Protein AF-A0A0U0WGK2-F1 (afdb_monomer_lite)

Organism: NCBI:txid1236609

Secondary structure (DSSP, 8-state):
-PPPPHHHHHHHHHHT--TT---HHHHHHHHHHHGGG--HHHHHHTTTT-HHHHHHHHHHHHTT---

pLDDT: mean 93.97, std 5.69, range [68.44, 98.25]

Sequence (67 aa):
MPVLPPTMVLIQKLRSLGKHHCDFARLLPAVRAIRERLDWERIRSETADNDYAFAFLVLAERLGLTD

Foldseek 3Di:
DDDDQPQVVVLVLLQPDDPVRQDLVVVQVVLQVCLVSYDLVCSCVSNVVPPSSVVSNVVCVVVVSHD

Radius of gyration: 11.28 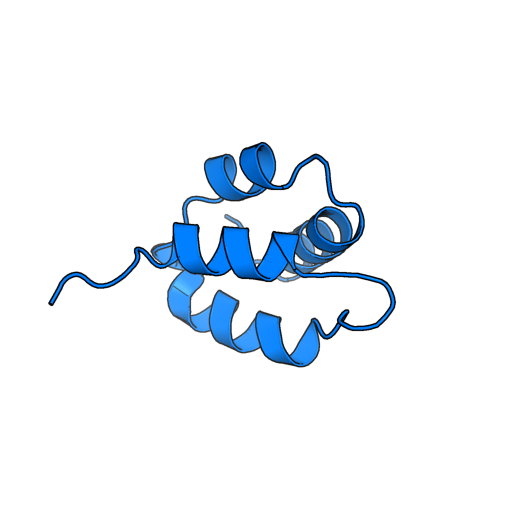Å; chains: 1; bounding box: 25×35×25 Å

Structure (mmCIF, N/CA/C/O backbone):
data_AF-A0A0U0WGK2-F1
#
_entry.id   AF-A0A0U0WGK2-F1
#
loop_
_atom_site.group_PDB
_atom_site.id
_atom_site.type_symbol
_atom_site.label_atom_id
_atom_site.label_alt_id
_atom_site.label_comp_id
_atom_site.label_asym_id
_atom_site.label_entity_id
_atom_site.label_seq_id
_atom_site.pdbx_PDB_ins_code
_atom_site.Cartn_x
_atom_site.Cartn_y
_atom_site.Cartn_z
_atom_site.occupancy
_atom_site.B_iso_or_equiv
_atom_site.auth_seq_id
_atom_site.auth_comp_id
_atom_site.auth_asym_id
_atom_site.auth_atom_id
_atom_site.pdbx_PDB_model_num
ATOM 1 N N . MET A 1 1 ? -1.659 23.369 12.569 1.00 68.44 1 MET A N 1
ATOM 2 C CA . MET A 1 1 ? -1.006 22.890 11.330 1.00 68.44 1 MET A CA 1
ATOM 3 C C . MET A 1 1 ? -1.682 21.583 10.922 1.00 68.44 1 MET A C 1
ATOM 5 O O . MET A 1 1 ? -1.730 20.703 11.775 1.00 68.44 1 MET A O 1
ATOM 9 N N . PRO A 1 2 ? -2.274 21.451 9.722 1.00 81.25 2 PRO A N 1
ATOM 10 C CA . PRO A 1 2 ? -2.923 20.206 9.306 1.00 81.25 2 PRO A CA 1
ATOM 11 C C . PRO A 1 2 ? -1.875 19.135 8.969 1.00 81.25 2 PRO A C 1
ATOM 13 O O . PRO A 1 2 ? -0.908 19.415 8.263 1.00 81.25 2 PRO A O 1
ATOM 16 N N . VAL A 1 3 ? -2.060 17.917 9.483 1.00 87.19 3 VAL A N 1
ATOM 17 C CA . VAL A 1 3 ? -1.224 16.751 9.155 1.00 87.19 3 VAL A CA 1
ATOM 18 C C . VAL A 1 3 ? -1.923 15.892 8.107 1.00 87.19 3 VAL A C 1
ATOM 20 O O . VAL A 1 3 ? -3.146 15.751 8.132 1.00 87.19 3 VAL A O 1
ATOM 23 N N . LEU A 1 4 ? -1.156 15.320 7.177 1.00 91.81 4 LEU A N 1
ATOM 24 C CA . LEU A 1 4 ? -1.714 14.428 6.163 1.00 91.81 4 LEU A CA 1
ATOM 25 C C . LEU A 1 4 ? -2.178 13.104 6.794 1.00 91.81 4 LEU A C 1
ATOM 27 O O . LEU A 1 4 ? -1.458 12.546 7.628 1.00 91.81 4 LEU A O 1
ATOM 31 N N . PRO A 1 5 ? -3.337 12.560 6.377 1.00 95.06 5 PRO A N 1
ATOM 32 C CA . PRO A 1 5 ? -3.784 11.246 6.820 1.00 95.06 5 PRO A CA 1
ATOM 33 C C . P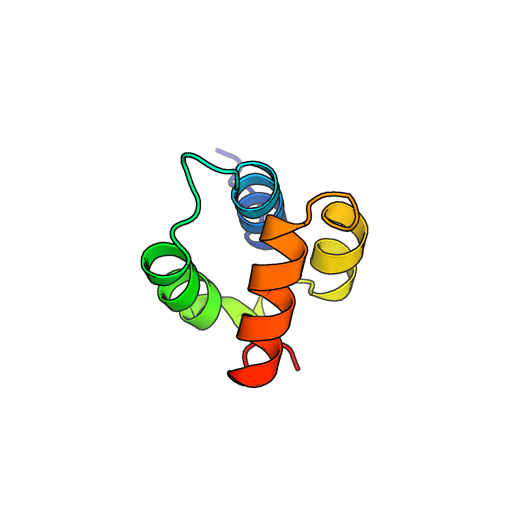RO A 1 5 ? -2.786 10.137 6.433 1.00 95.06 5 PRO A C 1
ATOM 35 O O . PRO A 1 5 ? -2.252 10.176 5.320 1.00 95.06 5 PRO A O 1
ATOM 38 N N . PRO A 1 6 ? -2.582 9.107 7.278 1.00 95.25 6 PRO A N 1
ATOM 39 C CA . PRO A 1 6 ? -1.642 8.014 7.006 1.00 95.25 6 PRO A CA 1
ATOM 40 C C . PRO A 1 6 ? -1.872 7.306 5.663 1.00 95.25 6 PRO A C 1
ATOM 42 O O . PRO A 1 6 ? -0.916 7.085 4.921 1.00 95.25 6 PRO A O 1
ATOM 45 N N . THR A 1 7 ? -3.132 7.032 5.305 1.00 96.75 7 THR A N 1
ATOM 46 C CA . THR A 1 7 ? -3.506 6.453 4.003 1.00 96.75 7 THR A CA 1
ATOM 47 C C . THR A 1 7 ? -2.999 7.295 2.836 1.00 96.75 7 THR A C 1
ATOM 49 O O . THR A 1 7 ? -2.394 6.766 1.908 1.00 96.75 7 THR A O 1
ATOM 52 N N . MET A 1 8 ? -3.186 8.618 2.899 1.00 96.88 8 MET A N 1
ATOM 53 C CA . MET A 1 8 ? -2.740 9.527 1.841 1.00 96.88 8 MET A CA 1
ATOM 54 C C . MET A 1 8 ? -1.214 9.524 1.726 1.00 96.88 8 MET A C 1
ATOM 56 O O . MET A 1 8 ? -0.672 9.474 0.625 1.00 96.88 8 MET A O 1
ATOM 60 N N . VAL A 1 9 ? -0.512 9.530 2.864 1.00 96.25 9 VAL A N 1
ATOM 61 C CA . VAL A 1 9 ? 0.954 9.444 2.887 1.00 96.25 9 VAL A CA 1
ATOM 62 C C . VAL A 1 9 ? 1.430 8.150 2.225 1.00 96.25 9 VAL A C 1
ATOM 64 O O . VAL A 1 9 ? 2.356 8.193 1.415 1.00 96.25 9 VAL A O 1
ATOM 67 N N . LEU A 1 10 ? 0.792 7.013 2.517 1.00 96.56 10 LEU A N 1
ATOM 68 C CA . LEU A 1 10 ? 1.167 5.737 1.917 1.00 96.56 10 LEU A CA 1
ATOM 69 C C . LEU A 1 10 ? 0.874 5.690 0.412 1.00 96.56 10 LEU A C 1
ATOM 71 O O . LEU A 1 10 ? 1.750 5.272 -0.338 1.00 96.56 10 LEU A O 1
ATOM 75 N N . ILE A 1 11 ? -0.284 6.178 -0.047 1.00 97.62 11 ILE A N 1
ATOM 76 C CA . ILE A 1 11 ? -0.609 6.268 -1.484 1.00 97.62 11 ILE A CA 1
ATOM 77 C C . ILE A 1 11 ? 0.473 7.053 -2.227 1.00 97.62 11 ILE A C 1
ATOM 79 O O . ILE A 1 11 ? 1.008 6.583 -3.230 1.00 97.62 11 ILE A O 1
ATOM 83 N N . GLN A 1 12 ? 0.859 8.219 -1.705 1.00 96.25 12 GLN A N 1
ATOM 84 C CA . GLN A 1 12 ? 1.900 9.049 -2.315 1.00 96.25 12 GLN A CA 1
ATOM 85 C C . GLN A 1 12 ? 3.264 8.343 -2.327 1.00 96.25 12 GLN A C 1
ATOM 87 O O . GLN A 1 12 ? 3.987 8.402 -3.322 1.00 96.25 12 GLN A O 1
ATOM 92 N N . LYS A 1 13 ? 3.613 7.622 -1.254 1.00 95.62 13 LYS A N 1
ATOM 93 C CA . LYS A 1 13 ? 4.842 6.817 -1.207 1.00 95.62 13 LYS A CA 1
ATOM 94 C C . LYS A 1 13 ? 4.825 5.686 -2.232 1.00 95.62 13 LYS A C 1
ATOM 96 O O . LYS A 1 13 ? 5.814 5.525 -2.942 1.00 95.62 13 LYS A O 1
ATOM 101 N N . LEU A 1 14 ? 3.726 4.948 -2.347 1.00 96.69 14 LEU A N 1
ATOM 102 C CA . LEU A 1 14 ? 3.594 3.861 -3.314 1.00 96.69 14 LEU A CA 1
ATOM 103 C C . LEU A 1 14 ? 3.630 4.377 -4.756 1.00 96.69 14 LEU A C 1
ATOM 105 O O . LEU A 1 14 ? 4.341 3.812 -5.579 1.00 96.69 14 LEU A O 1
ATOM 109 N N . ARG A 1 15 ? 2.971 5.505 -5.048 1.00 95.94 15 ARG A N 1
ATOM 110 C CA . ARG A 1 15 ? 3.039 6.157 -6.367 1.00 95.94 15 ARG A CA 1
ATOM 111 C C . ARG A 1 15 ? 4.443 6.638 -6.736 1.00 95.94 15 ARG A C 1
ATOM 113 O O . ARG A 1 15 ? 4.750 6.721 -7.918 1.00 95.94 15 ARG A O 1
ATOM 120 N N . SER A 1 16 ? 5.290 6.934 -5.748 1.00 95.25 16 SER A N 1
ATOM 121 C CA . SER A 1 16 ? 6.689 7.326 -5.977 1.00 95.25 16 SER A CA 1
ATOM 122 C C . SER A 1 16 ? 7.638 6.153 -6.255 1.00 95.25 16 SER A C 1
ATOM 124 O O . SER A 1 16 ? 8.798 6.381 -6.603 1.00 95.25 16 SER A O 1
ATOM 126 N N . LEU A 1 17 ? 7.174 4.908 -6.095 1.00 95.50 17 LEU A N 1
ATOM 127 C CA . LEU A 1 17 ? 7.980 3.729 -6.388 1.00 95.50 17 LEU A CA 1
ATOM 128 C C . LEU A 1 17 ? 8.256 3.622 -7.889 1.00 95.50 17 LEU A C 1
ATOM 130 O O . LEU A 1 17 ? 7.396 3.890 -8.727 1.00 95.50 17 LEU A O 1
ATOM 134 N N . GLY A 1 18 ? 9.467 3.181 -8.214 1.00 92.62 18 GLY A N 1
ATOM 135 C CA . GLY A 1 18 ? 9.920 2.999 -9.585 1.00 92.62 18 GLY A CA 1
ATOM 136 C C . GLY A 1 18 ? 11.278 2.311 -9.641 1.00 92.62 18 GLY A C 1
ATOM 137 O O . GLY A 1 18 ? 11.873 2.006 -8.607 1.00 92.62 18 GLY A O 1
ATOM 138 N N . LYS A 1 19 ? 11.819 2.133 -10.852 1.00 88.44 19 LYS A N 1
ATOM 139 C CA . LYS A 1 19 ? 13.093 1.433 -11.113 1.00 88.44 19 LYS A CA 1
ATOM 140 C C . LYS A 1 19 ? 14.255 1.874 -10.214 1.00 88.44 19 LYS A C 1
ATOM 142 O O . LYS A 1 19 ? 15.077 1.049 -9.833 1.00 88.44 19 LYS A O 1
ATOM 147 N N . HIS A 1 20 ? 14.324 3.161 -9.883 1.00 87.00 20 HIS A N 1
ATOM 148 C CA . HIS A 1 20 ? 15.40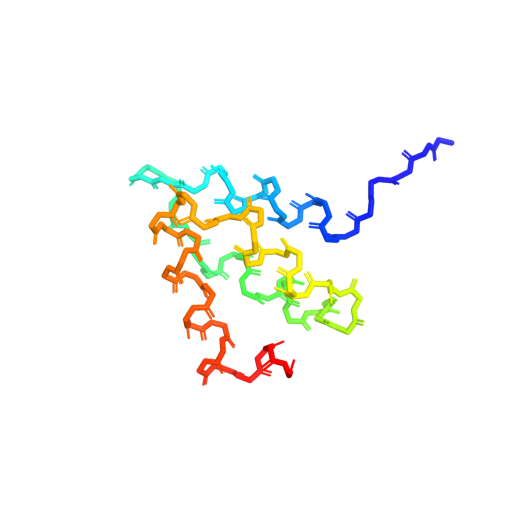7 3.739 -9.080 1.00 87.00 20 HIS A CA 1
ATOM 149 C C . HIS A 1 20 ? 15.084 3.840 -7.582 1.00 87.00 20 HIS A C 1
ATOM 151 O O . HIS A 1 20 ? 15.983 4.050 -6.772 1.00 87.00 20 HIS A O 1
ATOM 157 N N . HIS A 1 21 ? 13.815 3.680 -7.205 1.00 80.75 21 HIS A N 1
ATOM 158 C CA . HIS A 1 21 ? 13.317 3.936 -5.855 1.00 80.75 21 HIS A CA 1
ATOM 159 C C . HIS A 1 21 ? 12.331 2.846 -5.420 1.00 80.75 21 HIS A C 1
ATOM 161 O O . HIS A 1 21 ? 11.215 3.134 -5.004 1.00 80.75 21 HIS A O 1
ATOM 167 N N . CYS A 1 22 ? 12.742 1.581 -5.527 1.00 89.06 22 CYS A N 1
ATOM 168 C CA . CYS A 1 22 ? 11.963 0.426 -5.084 1.00 89.06 22 CYS A CA 1
ATOM 169 C C . CYS A 1 22 ? 12.615 -0.219 -3.853 1.00 89.06 22 CYS A C 1
ATOM 171 O O . CYS A 1 22 ? 13.307 -1.229 -3.962 1.00 89.06 22 CYS A O 1
ATOM 173 N N . ASP A 1 23 ? 12.408 0.377 -2.676 1.00 90.88 23 ASP A N 1
ATOM 174 C CA . ASP A 1 23 ? 12.892 -0.168 -1.401 1.00 90.88 23 ASP A CA 1
ATOM 175 C C . ASP A 1 23 ? 11.715 -0.512 -0.477 1.00 90.88 23 ASP A C 1
ATOM 177 O O . ASP A 1 23 ? 11.218 0.313 0.296 1.00 90.88 23 ASP A O 1
ATOM 181 N N . PHE A 1 24 ? 11.259 -1.763 -0.569 1.00 93.56 24 PHE A N 1
ATOM 182 C CA . PHE A 1 24 ? 10.182 -2.278 0.278 1.00 93.56 24 PHE A CA 1
ATOM 183 C C . PHE A 1 24 ? 10.642 -2.519 1.715 1.00 93.56 24 PHE A C 1
ATOM 185 O O . PHE A 1 24 ? 9.829 -2.412 2.632 1.00 93.56 24 PHE A O 1
ATOM 192 N N . ALA A 1 25 ? 11.931 -2.790 1.937 1.00 92.81 25 ALA A N 1
ATOM 193 C CA . ALA A 1 25 ? 12.467 -3.045 3.271 1.00 92.81 25 ALA A CA 1
ATOM 194 C C . ALA A 1 25 ? 12.329 -1.813 4.178 1.00 92.81 25 ALA A C 1
ATOM 196 O O . ALA A 1 25 ? 12.092 -1.957 5.376 1.00 92.81 25 ALA A O 1
ATOM 197 N N . ARG A 1 26 ? 12.393 -0.602 3.610 1.00 90.88 26 ARG A N 1
ATOM 198 C CA . ARG A 1 26 ? 12.121 0.649 4.341 1.00 90.88 26 ARG A CA 1
ATOM 199 C C . ARG A 1 26 ? 10.635 0.923 4.568 1.00 90.88 26 ARG A C 1
ATOM 201 O O . ARG A 1 26 ? 10.279 1.540 5.569 1.00 90.88 26 ARG A O 1
ATOM 208 N N . LEU A 1 27 ? 9.770 0.495 3.650 1.00 93.81 27 LEU A N 1
ATOM 209 C CA . LEU A 1 27 ? 8.326 0.750 3.709 1.00 93.81 27 LEU A CA 1
ATOM 210 C C . LEU A 1 27 ? 7.589 -0.222 4.637 1.00 93.81 27 LEU A C 1
ATOM 212 O O . LEU A 1 27 ? 6.728 0.201 5.407 1.00 93.81 27 LEU A O 1
ATOM 216 N N . LEU A 1 28 ? 7.937 -1.510 4.601 1.00 95.25 28 LEU A N 1
ATOM 217 C CA . LEU A 1 28 ? 7.226 -2.568 5.326 1.00 95.25 28 LEU A CA 1
ATOM 218 C 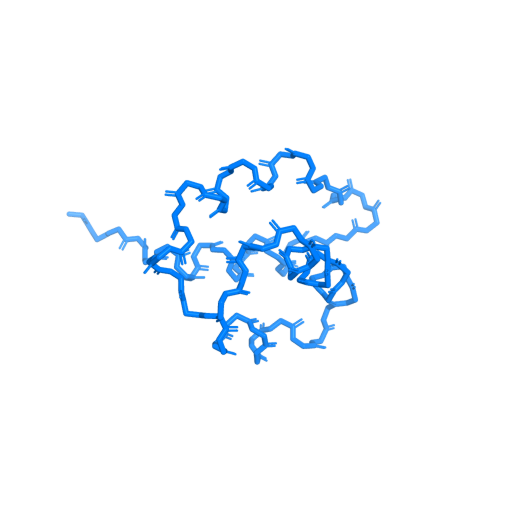C . LEU A 1 28 ? 7.144 -2.341 6.848 1.00 95.25 28 LEU A C 1
ATOM 220 O O . LEU A 1 28 ? 6.050 -2.505 7.391 1.00 95.25 28 LEU A O 1
ATOM 224 N N . PRO A 1 29 ? 8.215 -1.934 7.564 1.00 95.31 29 PRO A N 1
ATOM 225 C CA . PRO A 1 29 ? 8.126 -1.674 9.001 1.00 95.31 29 PRO A CA 1
ATOM 226 C C . PRO A 1 29 ? 7.179 -0.517 9.332 1.00 95.31 29 PRO A C 1
ATOM 228 O O . PRO A 1 29 ? 6.387 -0.617 10.268 1.00 95.31 29 PRO A O 1
ATOM 231 N N . ALA A 1 30 ? 7.222 0.559 8.537 1.00 93.88 30 ALA A N 1
ATOM 232 C CA . ALA A 1 30 ? 6.358 1.719 8.728 1.00 93.88 30 ALA A CA 1
ATOM 233 C C . ALA A 1 30 ? 4.886 1.359 8.500 1.00 93.88 30 ALA A C 1
ATOM 235 O O . ALA A 1 30 ? 4.040 1.701 9.320 1.00 93.88 30 ALA A O 1
ATOM 236 N N . VAL A 1 31 ? 4.592 0.616 7.429 1.00 96.12 31 VAL A N 1
ATOM 237 C CA . VAL A 1 31 ? 3.240 0.136 7.114 1.00 96.12 31 VAL A CA 1
ATOM 238 C C . VAL A 1 31 ? 2.722 -0.816 8.192 1.00 96.12 31 VAL A C 1
ATOM 240 O O . VAL A 1 31 ? 1.594 -0.652 8.648 1.00 96.12 31 VAL A O 1
ATOM 243 N N . ARG A 1 32 ? 3.553 -1.751 8.676 1.00 96.00 32 ARG A N 1
ATOM 244 C CA . ARG A 1 32 ? 3.190 -2.667 9.771 1.00 96.00 32 ARG A CA 1
ATOM 245 C C . ARG A 1 32 ? 2.755 -1.918 11.029 1.00 96.00 32 ARG A C 1
ATOM 247 O O . ARG A 1 32 ? 1.784 -2.323 11.657 1.00 96.00 32 ARG A O 1
ATOM 254 N N . ALA A 1 33 ? 3.443 -0.832 11.375 1.00 95.81 33 ALA A N 1
ATOM 255 C CA . ALA A 1 33 ? 3.146 -0.049 12.571 1.00 95.81 33 ALA A CA 1
ATOM 256 C C . ALA A 1 33 ? 1.803 0.703 12.507 1.00 95.81 33 ALA A C 1
ATOM 258 O O . ALA A 1 33 ? 1.260 1.060 13.548 1.00 95.81 33 ALA A O 1
ATOM 259 N N . ILE A 1 34 ? 1.271 0.964 11.307 1.00 95.25 34 ILE A N 1
ATOM 260 C CA . ILE A 1 34 ? 0.061 1.781 11.114 1.00 95.25 34 ILE A CA 1
ATOM 261 C C . ILE A 1 34 ? -1.074 1.044 10.399 1.00 95.25 34 ILE A C 1
ATOM 263 O O . ILE A 1 34 ? -2.063 1.688 10.062 1.00 95.25 34 ILE A O 1
ATOM 267 N N . ARG A 1 35 ? -0.954 -0.271 10.165 1.00 95.25 35 ARG A N 1
ATOM 268 C CA . ARG A 1 35 ? -1.866 -1.056 9.310 1.00 95.25 35 ARG A CA 1
ATOM 269 C C . ARG A 1 35 ? -3.352 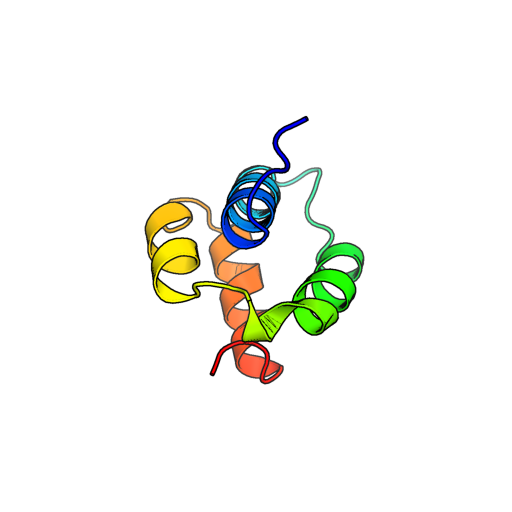-0.901 9.643 1.00 95.25 35 ARG A C 1
ATOM 271 O O . ARG A 1 35 ? -4.167 -0.844 8.737 1.00 95.25 35 ARG A O 1
ATOM 278 N N . GLU A 1 36 ? -3.686 -0.749 10.922 1.00 95.56 36 GLU A N 1
ATOM 279 C CA . GLU A 1 36 ? -5.068 -0.603 11.412 1.00 95.56 36 GLU A CA 1
ATOM 280 C C . GLU A 1 36 ? -5.679 0.771 11.088 1.00 95.56 36 GLU A C 1
ATOM 282 O O . GLU A 1 36 ? -6.883 0.971 11.197 1.00 95.56 36 GLU A O 1
ATOM 287 N N . ARG A 1 37 ? -4.847 1.744 10.700 1.00 95.19 37 ARG A N 1
ATOM 288 C CA . ARG A 1 37 ? -5.256 3.107 10.325 1.00 95.19 37 ARG A CA 1
ATOM 289 C C . ARG A 1 37 ? -5.276 3.309 8.810 1.00 95.19 37 ARG A C 1
ATOM 291 O O . ARG A 1 37 ? -5.500 4.435 8.362 1.00 95.19 37 ARG A O 1
ATOM 298 N N . LEU A 1 38 ? -4.954 2.268 8.043 1.00 96.62 38 LEU A N 1
ATOM 299 C CA . LEU A 1 38 ? -4.885 2.314 6.591 1.00 96.62 38 LEU A CA 1
ATOM 300 C C . LEU A 1 38 ? -6.205 1.855 5.986 1.00 96.62 38 LEU A C 1
ATOM 302 O O . LEU A 1 38 ? -6.795 0.868 6.407 1.00 96.62 38 LEU A O 1
ATOM 306 N N . ASP A 1 39 ? -6.626 2.569 4.952 1.00 97.06 39 ASP A N 1
ATOM 307 C CA . ASP A 1 39 ? -7.733 2.159 4.097 1.00 97.06 39 ASP A CA 1
ATOM 308 C C . ASP A 1 39 ? -7.152 1.418 2.889 1.00 97.06 39 ASP A C 1
ATOM 310 O O . ASP A 1 39 ? -6.656 2.023 1.932 1.00 97.06 39 ASP A O 1
ATOM 314 N N . TRP A 1 40 ? -7.138 0.090 2.986 1.00 96.62 40 TRP A N 1
ATOM 315 C CA . TRP A 1 40 ? -6.526 -0.796 1.998 1.00 96.62 40 TRP A CA 1
ATOM 316 C C . TRP A 1 40 ? -7.277 -0.839 0.669 1.00 96.62 40 TRP A C 1
ATOM 318 O O . TRP A 1 40 ? -6.650 -1.027 -0.374 1.00 96.62 40 TRP A O 1
ATOM 328 N N . GLU A 1 41 ? -8.599 -0.663 0.685 1.00 96.81 41 GLU A N 1
ATOM 329 C CA . GLU A 1 41 ? -9.409 -0.586 -0.533 1.00 96.81 41 GLU A CA 1
ATOM 330 C C . GLU A 1 41 ? -9.028 0.659 -1.333 1.00 96.81 41 GLU A C 1
ATOM 332 O O . GLU A 1 41 ? -8.681 0.571 -2.516 1.00 96.81 41 GLU A O 1
ATOM 337 N N . ARG A 1 42 ? -8.963 1.807 -0.655 1.00 97.56 42 ARG A N 1
ATOM 338 C CA . ARG A 1 42 ? -8.540 3.062 -1.266 1.00 97.56 42 ARG A CA 1
ATOM 339 C C . ARG A 1 42 ? -7.101 3.005 -1.764 1.00 97.56 42 ARG A C 1
ATOM 341 O O . ARG A 1 42 ? -6.835 3.464 -2.870 1.00 97.56 42 ARG A O 1
ATOM 348 N N . ILE A 1 43 ? -6.174 2.424 -0.995 1.00 97.75 43 ILE A N 1
ATOM 349 C CA . ILE A 1 43 ? -4.778 2.258 -1.433 1.00 97.75 43 ILE A CA 1
ATOM 350 C C . ILE A 1 43 ? -4.711 1.432 -2.719 1.00 97.75 43 ILE A C 1
ATOM 352 O O . ILE A 1 43 ? -4.014 1.832 -3.651 1.00 97.75 43 ILE A O 1
ATOM 356 N N . ARG A 1 44 ? -5.447 0.315 -2.793 1.00 97.06 44 ARG A N 1
ATOM 357 C CA . ARG A 1 44 ? -5.511 -0.530 -3.995 1.00 97.06 44 ARG A CA 1
ATOM 358 C C . ARG A 1 44 ? -6.055 0.243 -5.193 1.00 97.06 44 ARG A C 1
ATOM 360 O O . ARG A 1 44 ? -5.402 0.279 -6.232 1.00 97.06 44 ARG A O 1
ATOM 367 N N . SER A 1 45 ? -7.196 0.914 -5.040 1.00 97.88 45 SER A N 1
ATOM 368 C CA . SER A 1 45 ? -7.808 1.689 -6.125 1.00 97.88 45 SER A CA 1
ATOM 369 C C . SER A 1 45 ? -6.914 2.837 -6.598 1.00 97.88 45 SER A C 1
ATOM 371 O O . SER A 1 45 ? -6.760 3.049 -7.797 1.00 97.88 45 SER A O 1
ATOM 373 N N . GLU A 1 46 ? -6.315 3.585 -5.671 1.00 98.25 46 GLU A N 1
ATOM 374 C CA . GLU A 1 46 ? -5.494 4.754 -5.987 1.00 98.25 46 GLU A CA 1
ATOM 375 C C . GLU A 1 46 ? -4.055 4.404 -6.371 1.00 98.25 46 GLU A C 1
ATOM 377 O O . GLU A 1 46 ? -3.267 5.318 -6.582 1.00 98.25 46 GLU A O 1
ATOM 382 N N . THR A 1 47 ? -3.664 3.135 -6.460 1.00 97.75 47 THR A N 1
ATOM 383 C CA . THR A 1 47 ? -2.319 2.747 -6.927 1.00 97.75 47 THR A CA 1
ATOM 384 C C . THR A 1 47 ? -2.343 1.657 -7.996 1.00 97.75 47 THR A C 1
ATOM 386 O O . THR A 1 47 ? -1.291 1.136 -8.363 1.00 97.75 47 THR A O 1
ATOM 389 N N . ALA A 1 48 ? -3.529 1.348 -8.531 1.00 96.62 48 ALA A N 1
ATOM 390 C CA . ALA A 1 48 ? -3.754 0.287 -9.510 1.00 96.62 48 ALA A CA 1
ATOM 391 C C . ALA A 1 48 ? -2.953 0.454 -10.816 1.00 96.62 48 ALA A C 1
ATOM 393 O O . ALA A 1 48 ? -2.703 -0.525 -11.509 1.00 96.62 48 ALA A O 1
ATOM 394 N N . ASP A 1 49 ? -2.543 1.680 -11.143 1.00 96.44 49 ASP A N 1
ATOM 395 C CA . ASP A 1 49 ? -1.755 2.038 -12.324 1.00 96.44 49 ASP A CA 1
ATOM 396 C C . ASP A 1 49 ? -0.230 1.900 -12.134 1.00 96.44 49 ASP A C 1
ATOM 398 O O . ASP A 1 49 ? 0.527 2.199 -13.057 1.00 96.44 49 ASP A O 1
ATOM 402 N N . ASN A 1 50 ? 0.249 1.471 -10.957 1.00 96.44 50 ASN A N 1
ATOM 403 C CA . ASN A 1 50 ? 1.678 1.348 -10.657 1.00 96.44 50 ASN A CA 1
ATOM 404 C C . ASN A 1 50 ? 2.071 -0.101 -10.307 1.00 96.44 50 ASN A C 1
ATOM 406 O O . ASN A 1 50 ? 1.781 -0.597 -9.217 1.00 96.44 50 ASN A O 1
ATOM 410 N N . ASP A 1 51 ? 2.831 -0.748 -11.197 1.00 96.50 51 ASP A N 1
ATOM 411 C CA . ASP A 1 51 ? 3.281 -2.141 -11.037 1.00 96.50 51 ASP A CA 1
ATOM 412 C C . ASP A 1 51 ? 4.146 -2.377 -9.782 1.00 96.50 51 ASP A C 1
ATOM 414 O O . ASP A 1 51 ? 4.107 -3.453 -9.179 1.00 96.50 51 ASP A O 1
ATOM 418 N N . TYR A 1 52 ? 4.914 -1.376 -9.337 1.00 96.94 52 TYR A N 1
ATOM 419 C CA . TYR A 1 52 ? 5.704 -1.475 -8.105 1.00 96.94 52 TYR A CA 1
ATOM 420 C C . TYR A 1 52 ? 4.816 -1.404 -6.862 1.00 96.94 52 TYR A C 1
ATOM 422 O O . TYR A 1 52 ? 5.058 -2.124 -5.891 1.00 96.94 52 TYR A O 1
ATOM 430 N N . ALA A 1 53 ? 3.784 -0.558 -6.889 1.00 97.06 53 ALA A N 1
ATOM 431 C CA . ALA A 1 53 ? 2.784 -0.511 -5.830 1.00 97.06 53 ALA A CA 1
ATOM 432 C C . ALA A 1 53 ? 2.007 -1.831 -5.762 1.00 97.06 53 ALA A C 1
ATOM 434 O O . ALA A 1 53 ? 1.848 -2.386 -4.676 1.00 97.06 53 ALA A O 1
ATOM 435 N N . PHE A 1 54 ? 1.623 -2.385 -6.914 1.00 96.81 54 PHE A N 1
ATOM 436 C CA . PHE A 1 54 ? 1.017 -3.710 -7.000 1.00 96.81 54 PHE A CA 1
ATOM 437 C C . PHE A 1 54 ? 1.909 -4.787 -6.360 1.00 96.81 54 PHE A C 1
ATOM 439 O O . PHE A 1 54 ? 1.461 -5.513 -5.472 1.00 96.81 54 PHE A O 1
ATOM 446 N N . ALA A 1 55 ? 3.193 -4.845 -6.731 1.00 96.81 55 ALA A N 1
ATOM 447 C CA . ALA A 1 55 ? 4.141 -5.799 -6.154 1.00 96.81 55 ALA A CA 1
ATOM 448 C C . ALA A 1 55 ? 4.290 -5.643 -4.629 1.00 96.81 55 ALA A C 1
ATOM 450 O O . ALA A 1 55 ? 4.355 -6.642 -3.906 1.00 96.81 55 ALA A O 1
ATOM 451 N N . PHE A 1 56 ? 4.308 -4.403 -4.125 1.00 97.19 56 PHE A N 1
ATOM 452 C CA . PHE A 1 56 ? 4.323 -4.134 -2.688 1.00 97.19 56 PHE A CA 1
ATOM 453 C C . PHE A 1 56 ? 3.065 -4.669 -1.995 1.00 97.19 56 PHE A C 1
ATOM 455 O O . PHE A 1 56 ? 3.175 -5.312 -0.953 1.00 97.19 56 PHE A O 1
ATOM 462 N N . LEU A 1 57 ? 1.882 -4.419 -2.561 1.00 96.94 57 LEU A N 1
ATOM 463 C CA . LEU A 1 57 ? 0.605 -4.825 -1.970 1.00 96.94 57 LEU A CA 1
ATOM 464 C C . LEU A 1 57 ? 0.450 -6.348 -1.931 1.00 96.94 57 LEU A C 1
ATOM 466 O O . LEU A 1 57 ? 0.043 -6.877 -0.901 1.00 96.94 57 LEU A O 1
ATOM 470 N N . VAL A 1 58 ? 0.883 -7.058 -2.979 1.00 97.00 58 VAL A N 1
ATOM 471 C CA . VAL A 1 58 ? 0.936 -8.532 -2.984 1.00 97.00 58 VAL A CA 1
ATOM 472 C C . VAL A 1 58 ? 1.839 -9.060 -1.866 1.00 97.00 58 VAL A C 1
ATOM 474 O O . VAL A 1 58 ? 1.494 -10.017 -1.171 1.00 97.00 58 VAL A O 1
ATOM 477 N N . LEU A 1 59 ? 3.011 -8.449 -1.669 1.00 96.81 59 LEU A N 1
ATOM 478 C CA . LEU A 1 59 ? 3.906 -8.837 -0.581 1.00 96.81 59 LEU A CA 1
ATOM 479 C C . LEU A 1 59 ? 3.295 -8.520 0.792 1.00 96.81 59 LEU A C 1
ATOM 481 O O . LEU A 1 59 ? 3.379 -9.344 1.699 1.00 96.81 59 LEU A O 1
ATOM 485 N N . ALA A 1 60 ? 2.679 -7.348 0.948 1.00 96.50 60 ALA A N 1
ATOM 486 C CA . ALA A 1 60 ? 2.034 -6.928 2.187 1.00 96.50 60 ALA A CA 1
ATOM 487 C C . ALA A 1 60 ? 0.902 -7.886 2.593 1.00 96.50 60 ALA A C 1
ATOM 489 O O . ALA A 1 60 ? 0.825 -8.274 3.760 1.00 96.50 60 ALA A O 1
ATOM 490 N N . GLU A 1 61 ? 0.091 -8.328 1.634 1.00 96.12 61 GLU A N 1
ATOM 491 C CA . GLU A 1 61 ? -0.958 -9.331 1.833 1.00 96.12 61 GLU A CA 1
ATOM 492 C C . GLU A 1 61 ? -0.380 -10.673 2.297 1.00 96.12 61 GLU A C 1
ATOM 494 O O . GLU A 1 61 ? -0.767 -11.191 3.343 1.00 96.12 61 GLU A O 1
ATOM 499 N N . ARG A 1 62 ? 0.648 -11.192 1.609 1.00 96.81 62 ARG A N 1
ATOM 500 C CA . ARG A 1 62 ? 1.324 -12.445 2.007 1.00 96.81 62 ARG A CA 1
ATOM 501 C C . ARG A 1 62 ? 1.972 -12.390 3.391 1.00 96.81 62 ARG A C 1
ATOM 503 O O . ARG A 1 62 ? 2.205 -13.431 3.998 1.00 96.81 62 ARG A O 1
ATOM 510 N N . LEU A 1 63 ? 2.287 -11.192 3.879 1.00 95.88 63 LEU A N 1
ATOM 511 C CA . LEU A 1 63 ? 2.855 -10.954 5.206 1.00 95.88 63 LEU A CA 1
ATOM 512 C C . LEU A 1 63 ? 1.794 -10.679 6.289 1.00 95.88 63 LEU A C 1
ATOM 514 O O . LEU A 1 63 ? 2.176 -10.368 7.423 1.00 95.88 63 LEU A O 1
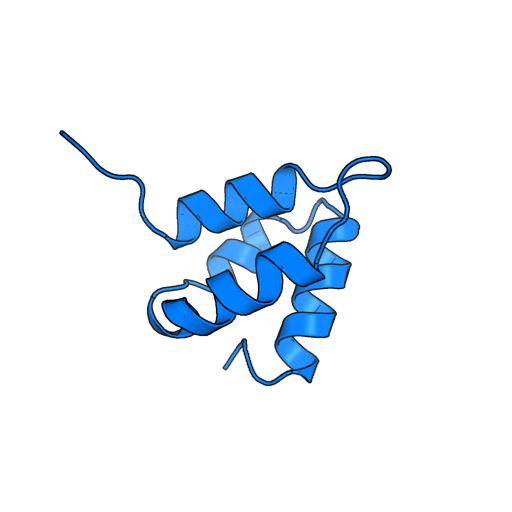ATOM 518 N N . GLY A 1 64 ? 0.498 -10.758 5.958 1.00 95.06 64 GLY A N 1
ATOM 519 C CA . GLY A 1 64 ? -0.608 -10.497 6.886 1.00 95.06 64 GLY A CA 1
ATOM 520 C C . GLY A 1 64 ? -0.679 -9.036 7.337 1.00 95.06 64 GLY A C 1
ATOM 521 O O . GLY A 1 64 ? -0.907 -8.747 8.515 1.00 95.06 64 GLY A O 1
ATOM 522 N N . LEU A 1 65 ? -0.356 -8.100 6.438 1.00 93.12 65 LEU A N 1
ATOM 523 C CA . LEU A 1 65 ? -0.488 -6.663 6.703 1.00 93.12 65 LEU A CA 1
ATOM 524 C C . LEU A 1 65 ? -1.837 -6.107 6.254 1.00 93.12 65 LEU A C 1
ATOM 526 O O . LEU A 1 65 ? -2.275 -5.112 6.826 1.00 93.12 65 LEU A O 1
ATOM 530 N N . THR A 1 66 ? -2.454 -6.730 5.253 1.00 87.00 66 THR A N 1
ATOM 531 C CA . THR A 1 66 ? -3.784 -6.382 4.756 1.00 87.00 66 THR A CA 1
ATOM 532 C C . THR A 1 66 ? -4.764 -7.437 5.260 1.00 87.00 66 THR A C 1
ATOM 534 O O . THR A 1 66 ? -4.654 -8.587 4.839 1.00 87.00 66 THR A O 1
ATOM 537 N N . ASP A 1 67 ? -5.650 -7.055 6.176 1.00 68.88 67 ASP A N 1
ATOM 538 C CA . ASP A 1 67 ? -6.822 -7.850 6.574 1.00 68.88 67 ASP A CA 1
ATOM 539 C C . ASP A 1 67 ? -8.016 -7.523 5.664 1.00 68.88 67 ASP A C 1
ATOM 541 O O . ASP A 1 67 ? -8.127 -6.343 5.240 1.00 68.88 67 ASP A O 1
#